Protein AF-0000000072075830 (afdb_homodimer)

pLDDT: mean 93.22, std 7.6, range [56.78, 98.62]

Radius of gyration: 25.34 Å; Cα contacts (8 Å, |Δi|>4): 133; chains: 2; bounding box: 25×79×50 Å

Secondary structure (DSSP, 8-state):
-EEEEE--HHHHHHHHHHHHHHT-SSHHHHHHHHHHHHHHHHHHHHHHHHHHHHHHHHHHHHHHHHHHHHHHHHHHH--/-EEEEE--HHHHHHHHHHHHHHT-SSHHHHHHHHHHHHHHHHHHHHHHHHHHHHHHHHHHHHHHHHHHHHHHHHHHH--

Organism: Scandinavium goeteborgense (NCBI:txid1851514)

Solvent-accessible surface area (backbone atoms only — not comparable to full-atom values): 8429 Å² total; per-residue (Å²): 90,81,46,75,33,82,44,50,73,70,49,52,52,40,42,51,55,50,10,60,76,70,69,40,90,43,64,54,57,26,32,53,48,28,37,67,44,41,63,57,46,52,51,49,40,53,52,43,51,50,52,35,51,52,45,50,50,52,45,50,52,50,51,49,51,51,49,50,49,50,52,52,48,41,69,72,66,50,126,91,80,45,76,33,80,43,50,73,70,50,52,52,42,43,50,54,49,10,60,76,69,69,40,89,41,65,54,56,26,32,54,49,27,38,67,44,40,64,57,45,52,51,50,39,54,52,42,52,51,52,34,51,52,43,51,50,51,46,51,53,50,52,51,52,52,50,52,50,51,52,52,46,40,71,72,65,52,126

Sequence (158 aa):
MALTIRTQPEHEKMISEVGELMGEKTASQTLLRAVMEHKGLCNDNARLRQELARAQQRLREHEYKVECYKQAREALFGSMALTIRTQPEHEKMISEVGELMGEKTASQTLLRAVMEHKGLCNDNARLRQELARAQQRLREHEYKVECYKQAREALFGS

Foldseek 3Di:
DDDDDDDDPVRVVVLVVQCVVVVHDDSVVSVVVCVVCVVVVVVVVVVVVVVVVVVVVVVVVVVVVVVVVVVVCCVVPVD/DDDDDDDDPVRVVVLVVQCVVVVHDDSVVSVVVCVVCVVVVVVVVVVVVVVVVVVVVVVVVVVVVVVVVVVVCCVVPVD

Structure (mmCIF, N/CA/C/O backbone):
data_AF-0000000072075830-model_v1
#
loop_
_entity.id
_entity.type
_entity.pdbx_description
1 polymer 'Uncharacterized protein'
#
loop_
_atom_site.group_PDB
_atom_site.id
_atom_site.type_symbol
_atom_site.label_atom_id
_atom_site.label_alt_id
_atom_site.label_comp_id
_atom_site.label_asym_id
_atom_site.label_entity_id
_atom_site.label_seq_id
_atom_site.pdbx_PDB_ins_code
_atom_site.Cartn_x
_atom_site.Cartn_y
_atom_site.Cartn_z
_atom_site.occupancy
_atom_site.B_iso_or_equiv
_atom_site.auth_seq_id
_atom_site.auth_comp_id
_atom_site.auth_asym_id
_atom_site.auth_atom_id
_atom_site.pdbx_PDB_model_num
ATOM 1 N N . MET A 1 1 ? 9.547 -23.781 -19.766 1 87.75 1 MET A N 1
ATOM 2 C CA . MET A 1 1 ? 9.469 -24.859 -18.781 1 87.75 1 MET A CA 1
ATOM 3 C C . MET A 1 1 ? 8.039 -25.031 -18.281 1 87.75 1 MET A C 1
ATOM 5 O O . MET A 1 1 ? 7.195 -24.156 -18.484 1 87.75 1 MET A O 1
ATOM 9 N N . ALA A 1 2 ? 7.758 -26.312 -17.906 1 93.56 2 ALA A N 1
ATOM 10 C CA . ALA A 1 2 ? 6.418 -26.594 -17.391 1 93.56 2 ALA A CA 1
ATOM 11 C C . ALA A 1 2 ? 6.461 -26.906 -15.891 1 93.56 2 ALA A C 1
ATOM 13 O O . ALA A 1 2 ? 7.355 -27.609 -15.43 1 93.56 2 ALA A O 1
ATOM 14 N N . LEU A 1 3 ? 5.488 -26.25 -15.141 1 94.25 3 LEU A N 1
ATOM 15 C CA . LEU A 1 3 ? 5.336 -26.438 -13.703 1 94.25 3 LEU A CA 1
ATOM 16 C C . LEU A 1 3 ? 3.941 -26.953 -13.367 1 94.25 3 LEU A C 1
ATOM 18 O O . LEU A 1 3 ? 2.947 -26.453 -13.898 1 94.25 3 LEU A O 1
ATOM 22 N N . THR A 1 4 ? 3.896 -28.031 -12.617 1 95 4 THR A N 1
ATOM 23 C CA . THR A 1 4 ? 2.607 -28.562 -12.18 1 95 4 THR A CA 1
ATOM 24 C C . THR A 1 4 ? 2.338 -28.188 -10.727 1 95 4 THR A C 1
ATOM 26 O O . THR A 1 4 ? 3.164 -28.453 -9.852 1 95 4 THR A O 1
ATOM 29 N N . ILE A 1 5 ? 1.2 -27.656 -10.477 1 96.31 5 ILE A N 1
ATOM 30 C CA . ILE A 1 5 ? 0.797 -27.172 -9.164 1 96.31 5 ILE A CA 1
ATOM 31 C C . ILE A 1 5 ? -0.439 -27.938 -8.688 1 96.31 5 ILE A C 1
ATOM 33 O O . ILE A 1 5 ? -1.413 -28.078 -9.43 1 96.31 5 ILE A O 1
ATOM 37 N N . ARG A 1 6 ? -0.306 -28.484 -7.434 1 95.69 6 ARG A N 1
ATOM 38 C CA . ARG A 1 6 ? -1.471 -29.078 -6.785 1 95.69 6 ARG A CA 1
ATOM 39 C C . ARG A 1 6 ? -2.273 -28.016 -6.031 1 95.69 6 ARG A C 1
ATOM 41 O O . ARG A 1 6 ? -1.721 -27.281 -5.219 1 95.69 6 ARG A O 1
ATOM 48 N N . THR A 1 7 ? -3.523 -28 -6.371 1 96.25 7 THR A N 1
ATOM 49 C CA . THR A 1 7 ? -4.383 -26.969 -5.789 1 96.25 7 THR A CA 1
ATOM 50 C C . THR A 1 7 ? -5.422 -27.594 -4.867 1 96.25 7 THR A C 1
ATOM 52 O O . THR A 1 7 ? -5.789 -28.766 -5.031 1 96.25 7 THR A O 1
ATOM 55 N N . GLN A 1 8 ? -5.711 -26.812 -3.857 1 96.19 8 GLN A N 1
ATOM 56 C CA . GLN A 1 8 ? -6.848 -27.078 -2.982 1 96.19 8 GLN A CA 1
ATOM 57 C C . GLN A 1 8 ? -8.039 -26.188 -3.33 1 96.19 8 GLN A C 1
ATOM 59 O O . GLN A 1 8 ? -7.891 -25.203 -4.047 1 96.19 8 GLN A O 1
ATOM 64 N N . PRO A 1 9 ? -9.227 -26.641 -2.869 1 95.62 9 PRO A N 1
ATOM 65 C CA . PRO A 1 9 ? -10.414 -25.844 -3.184 1 95.62 9 PRO A CA 1
ATOM 66 C C . PRO A 1 9 ? -10.25 -24.375 -2.83 1 95.62 9 PRO A C 1
ATOM 68 O O . PRO A 1 9 ? -10.703 -23.5 -3.574 1 95.62 9 PRO A O 1
ATOM 71 N N . GLU A 1 10 ? -9.656 -24.109 -1.749 1 94.88 10 GLU A N 1
ATOM 72 C CA . GLU A 1 10 ? -9.414 -22.734 -1.341 1 94.88 10 GLU A CA 1
ATOM 73 C C . GLU A 1 10 ? -8.539 -22 -2.357 1 94.88 10 GLU A C 1
ATOM 75 O O . GLU A 1 10 ? -8.766 -20.828 -2.646 1 94.88 10 GLU A O 1
ATOM 80 N N . HIS A 1 11 ? -7.574 -22.703 -2.887 1 97 11 HIS A N 1
ATOM 81 C CA . HIS A 1 11 ? -6.711 -22.125 -3.908 1 97 11 HIS A CA 1
ATOM 82 C C . HIS A 1 11 ? -7.5 -21.781 -5.168 1 97 11 HIS A C 1
ATOM 84 O O . HIS A 1 11 ? -7.352 -20.688 -5.719 1 97 11 HIS A O 1
ATOM 90 N N . GLU A 1 12 ? -8.273 -22.672 -5.523 1 96.81 12 GLU A N 1
ATOM 91 C CA . GLU A 1 12 ? -9.062 -22.5 -6.738 1 96.81 12 GLU A CA 1
ATOM 92 C C . GLU A 1 12 ? -10 -21.297 -6.625 1 96.81 12 GLU A C 1
ATOM 94 O O . GLU A 1 12 ? -10.148 -20.531 -7.578 1 96.81 12 GLU A O 1
ATOM 99 N N . LYS A 1 13 ? -10.578 -21.234 -5.52 1 96.81 13 LYS A N 1
ATOM 100 C CA . LYS A 1 13 ? -11.453 -20.094 -5.254 1 96.81 13 LYS A CA 1
ATOM 101 C C . LYS A 1 13 ? -10.68 -18.781 -5.363 1 96.81 13 LYS A C 1
ATOM 103 O O . LYS A 1 13 ? -11.133 -17.844 -6.031 1 96.81 13 LYS A O 1
ATOM 108 N N . MET A 1 14 ? -9.547 -18.688 -4.797 1 97.38 14 MET A N 1
ATOM 109 C CA . MET A 1 14 ? -8.742 -17.469 -4.781 1 97.38 14 MET A CA 1
ATOM 110 C C . MET A 1 14 ? -8.219 -17.156 -6.176 1 97.38 14 MET A C 1
ATOM 112 O O . MET A 1 14 ? -8.227 -16 -6.602 1 97.38 14 MET A O 1
ATOM 116 N N . ILE A 1 15 ? -7.801 -18.172 -6.863 1 98.19 15 ILE A N 1
ATOM 117 C CA . ILE A 1 15 ? -7.309 -18 -8.227 1 98.19 15 ILE A CA 1
ATOM 118 C C . ILE A 1 15 ? -8.414 -17.406 -9.094 1 98.19 15 ILE A C 1
ATOM 120 O O . ILE A 1 15 ? -8.172 -16.469 -9.875 1 98.19 15 ILE A O 1
ATOM 124 N N . SER A 1 16 ? -9.578 -17.953 -8.914 1 97.75 16 SER A N 1
ATOM 125 C CA . SER A 1 16 ? -10.727 -17.469 -9.672 1 97.75 16 SER A CA 1
ATOM 126 C C . SER A 1 16 ? -11.039 -16.016 -9.336 1 97.75 16 SER A C 1
ATOM 128 O O . SER A 1 16 ? -11.188 -15.18 -10.234 1 97.75 16 SER A O 1
ATOM 130 N N . GLU A 1 17 ? -11.125 -15.719 -8.078 1 97.62 17 GLU A N 1
ATOM 131 C CA . GLU A 1 17 ? -11.438 -14.367 -7.625 1 97.62 17 GLU A CA 1
ATOM 132 C C . GLU A 1 17 ? -10.391 -13.367 -8.094 1 97.62 17 GLU A C 1
ATOM 134 O O . GLU A 1 17 ? -10.727 -12.305 -8.633 1 97.62 17 GLU A O 1
ATOM 139 N N . VAL A 1 18 ? -9.148 -13.672 -7.961 1 98.44 18 VAL A N 1
ATOM 140 C CA . VAL A 1 18 ? -8.047 -12.789 -8.336 1 98.44 18 VAL A CA 1
ATOM 141 C C . VAL A 1 18 ? -7.973 -12.68 -9.859 1 98.44 18 VAL A C 1
ATOM 143 O O . VAL A 1 18 ? -7.707 -11.602 -10.391 1 98.44 18 VAL A O 1
ATOM 146 N N . GLY A 1 19 ? -8.203 -13.867 -10.508 1 98.5 19 GLY A N 1
ATOM 147 C CA . GLY A 1 19 ? -8.25 -13.828 -11.961 1 98.5 19 GLY A CA 1
ATOM 148 C C . GLY A 1 19 ? -9.281 -12.852 -12.508 1 98.5 19 GLY A C 1
ATOM 149 O O . GLY A 1 19 ? -9 -12.109 -13.445 1 98.5 19 GLY A O 1
ATOM 150 N N . GLU A 1 20 ? -10.469 -12.836 -11.891 1 97.75 20 GLU A N 1
ATOM 151 C CA . GLU A 1 20 ? -11.531 -11.914 -12.281 1 97.75 20 GLU A CA 1
ATOM 152 C C . GLU A 1 20 ? -11.117 -10.461 -12.055 1 97.75 20 GLU A C 1
ATOM 154 O O . GLU A 1 20 ? -11.312 -9.617 -12.93 1 97.75 20 GLU A O 1
ATOM 159 N N . LEU A 1 21 ? -10.539 -10.203 -10.93 1 95.75 21 LEU A N 1
ATOM 160 C CA . LEU A 1 21 ? -10.078 -8.867 -10.594 1 95.75 21 LEU A CA 1
ATOM 161 C C . LEU A 1 21 ? -9.016 -8.391 -11.578 1 95.75 21 LEU A C 1
ATOM 163 O O . LEU A 1 21 ? -8.984 -7.215 -11.945 1 95.75 21 LEU A O 1
ATOM 167 N N . MET A 1 22 ? -8.172 -9.344 -12.078 1 97.5 22 MET A N 1
ATOM 168 C CA . MET A 1 22 ? -7.043 -9.016 -12.938 1 97.5 22 MET A CA 1
ATOM 169 C C . MET A 1 22 ? -7.457 -9.023 -14.406 1 97.5 22 MET A C 1
ATOM 171 O O . MET A 1 22 ? -6.707 -8.57 -15.266 1 97.5 22 MET A O 1
ATOM 175 N N . GLY A 1 23 ? -8.578 -9.57 -14.68 1 97.25 23 GLY A N 1
ATOM 176 C CA . GLY A 1 23 ? -9.023 -9.719 -16.062 1 97.25 23 GLY A CA 1
ATOM 177 C C . GLY A 1 23 ? -8.312 -10.844 -16.797 1 97.25 23 GLY A C 1
ATOM 178 O O . GLY A 1 23 ? -8.094 -10.758 -18 1 97.25 23 GLY A O 1
ATOM 179 N N . GLU A 1 24 ? -7.867 -11.82 -16.094 1 97.38 24 GLU A N 1
ATOM 180 C CA . GLU A 1 24 ? -7.184 -12.945 -16.719 1 97.38 24 GLU A CA 1
ATOM 181 C C . GLU A 1 24 ? -8.156 -14.07 -17.062 1 97.38 24 GLU A C 1
ATOM 183 O O . GLU A 1 24 ? -9.078 -14.352 -16.297 1 97.38 24 GLU A O 1
ATOM 188 N N . LYS A 1 25 ? -7.84 -14.766 -18.031 1 95.44 25 LYS A N 1
ATOM 189 C CA . LYS A 1 25 ? -8.773 -15.766 -18.547 1 95.44 25 LYS A CA 1
ATOM 190 C C . LYS A 1 25 ? -8.445 -17.156 -18.016 1 95.44 25 LYS A C 1
ATOM 192 O O . LYS A 1 25 ? -9.312 -18.031 -17.969 1 95.44 25 LYS A O 1
ATOM 197 N N . THR A 1 26 ? -7.219 -17.375 -17.719 1 96.69 26 THR A N 1
ATOM 198 C CA . THR A 1 26 ? -6.836 -18.719 -17.266 1 96.69 26 THR A CA 1
ATOM 199 C C . THR A 1 26 ? -6.211 -18.656 -15.875 1 96.69 26 THR A C 1
ATOM 201 O O . THR A 1 26 ? -5.664 -17.625 -15.477 1 96.69 26 THR A O 1
ATOM 204 N N . ALA A 1 27 ? -6.285 -19.734 -15.25 1 96.81 27 ALA A N 1
ATOM 205 C CA . ALA A 1 27 ? -5.656 -19.891 -13.938 1 96.81 27 ALA A CA 1
ATOM 206 C C . ALA A 1 27 ? -4.148 -19.656 -14.023 1 96.81 27 ALA A C 1
ATOM 208 O O . ALA A 1 27 ? -3.566 -19.016 -13.156 1 96.81 27 ALA A O 1
ATOM 209 N N . SER A 1 28 ? -3.531 -20.203 -15.062 1 96.62 28 SER A N 1
ATOM 210 C CA . SER A 1 28 ? -2.088 -20.078 -15.234 1 96.62 28 SER A CA 1
ATOM 211 C C . SER A 1 28 ? -1.678 -18.609 -15.383 1 96.62 28 SER A C 1
ATOM 213 O O . SER A 1 28 ? -0.726 -18.156 -14.742 1 96.62 28 SER A O 1
ATOM 215 N N . GLN A 1 29 ? -2.379 -17.906 -16.156 1 96.62 29 GLN A N 1
ATOM 216 C CA . GLN A 1 29 ? -2.094 -16.484 -16.344 1 96.62 29 GLN A CA 1
ATOM 217 C C . GLN A 1 29 ? -2.312 -15.711 -15.047 1 96.62 29 GLN A C 1
ATOM 219 O O . GLN A 1 29 ? -1.558 -14.789 -14.734 1 96.62 29 GLN A O 1
ATOM 224 N N . THR A 1 30 ? -3.283 -16.062 -14.289 1 98.25 30 THR A N 1
ATOM 225 C CA . THR A 1 30 ? -3.58 -15.43 -13.008 1 98.25 30 THR A CA 1
ATOM 226 C C . THR A 1 30 ? -2.428 -15.633 -12.031 1 98.25 30 THR A C 1
ATOM 228 O O . THR A 1 30 ? -1.95 -14.672 -11.422 1 98.25 30 THR A O 1
ATOM 231 N N . LEU A 1 31 ? -1.981 -16.828 -11.93 1 98.25 31 LEU A N 1
ATOM 232 C CA . LEU A 1 31 ? -0.893 -17.172 -11.023 1 98.25 31 LEU A CA 1
ATOM 233 C C . LEU A 1 31 ? 0.39 -16.453 -11.414 1 98.25 31 LEU A C 1
ATOM 235 O O . LEU A 1 31 ? 1.06 -15.859 -10.562 1 98.25 31 LEU A O 1
ATOM 239 N N . LEU A 1 32 ? 0.701 -16.484 -12.688 1 97.81 32 LEU A N 1
ATOM 240 C CA . LEU A 1 32 ? 1.926 -15.844 -13.156 1 97.81 32 LEU A CA 1
ATOM 241 C C . LEU A 1 32 ? 1.865 -14.328 -12.961 1 97.81 32 LEU A C 1
ATOM 243 O O . LEU A 1 32 ? 2.838 -13.719 -12.508 1 97.81 32 LEU A O 1
ATOM 247 N N . ARG A 1 33 ? 0.71 -13.734 -13.227 1 97.69 33 ARG A N 1
ATOM 248 C CA . ARG A 1 33 ? 0.571 -12.289 -13.055 1 97.69 33 ARG A CA 1
ATOM 249 C C . ARG A 1 33 ? 0.641 -11.906 -11.578 1 97.69 33 ARG A C 1
ATOM 251 O O . ARG A 1 33 ? 1.22 -10.875 -11.227 1 97.69 33 ARG A O 1
ATOM 258 N N . ALA A 1 34 ? 0.054 -12.695 -10.75 1 98.44 34 ALA A N 1
ATOM 259 C CA . ALA A 1 34 ? 0.088 -12.422 -9.32 1 98.44 34 ALA A CA 1
ATOM 260 C C . ALA A 1 34 ? 1.523 -12.359 -8.805 1 98.44 34 ALA A C 1
ATOM 262 O O . ALA A 1 34 ? 1.874 -11.461 -8.031 1 98.44 34 ALA A O 1
ATOM 263 N N . VAL A 1 35 ? 2.273 -13.289 -9.203 1 98.12 35 VAL A N 1
ATOM 264 C CA . VAL A 1 35 ? 3.656 -13.312 -8.742 1 98.12 35 VAL A CA 1
ATOM 265 C C . VAL A 1 35 ? 4.422 -12.141 -9.359 1 98.12 35 VAL A C 1
ATOM 267 O O . VAL A 1 35 ? 5.254 -11.516 -8.695 1 98.12 35 VAL A O 1
ATOM 270 N N . MET A 1 36 ? 4.141 -11.797 -10.594 1 97.5 36 MET A N 1
ATOM 271 C CA . MET A 1 36 ? 4.824 -10.703 -11.281 1 97.5 36 MET A CA 1
ATOM 272 C C . MET A 1 36 ? 4.523 -9.367 -10.625 1 97.5 36 MET A C 1
ATOM 274 O O . MET A 1 36 ? 5.371 -8.469 -10.609 1 97.5 36 MET A O 1
ATOM 278 N N . GLU A 1 37 ? 3.414 -9.227 -10.023 1 97.69 37 GLU A N 1
ATOM 279 C CA . GLU A 1 37 ? 2.979 -7.961 -9.438 1 97.69 37 GLU A CA 1
ATOM 280 C C . GLU A 1 37 ? 3.32 -7.891 -7.953 1 97.69 37 GLU A C 1
ATOM 282 O O . GLU A 1 37 ? 3.256 -6.82 -7.348 1 97.69 37 GLU A O 1
ATOM 287 N N . HIS A 1 38 ? 3.717 -9.039 -7.414 1 98.12 38 HIS A N 1
ATOM 288 C CA . HIS A 1 38 ? 3.77 -9.156 -5.961 1 98.12 38 HIS A CA 1
ATOM 289 C C . HIS A 1 38 ? 4.785 -8.188 -5.367 1 98.12 38 HIS A C 1
ATOM 291 O O . HIS A 1 38 ? 4.457 -7.422 -4.457 1 98.12 38 HIS A O 1
ATOM 297 N N . LYS A 1 39 ? 5.973 -8.219 -5.891 1 96.44 39 LYS A N 1
ATOM 298 C CA . LYS A 1 39 ? 7.035 -7.363 -5.363 1 96.44 39 LYS A CA 1
ATOM 299 C C . LYS A 1 39 ? 6.652 -5.887 -5.453 1 96.44 39 LYS A C 1
ATOM 301 O O . LYS A 1 39 ? 6.879 -5.125 -4.512 1 96.44 39 LYS A O 1
ATOM 306 N N . GLY A 1 40 ? 6.113 -5.508 -6.562 1 97 40 GLY A N 1
ATOM 307 C CA . GLY A 1 40 ? 5.672 -4.133 -6.734 1 97 40 GLY A CA 1
ATOM 308 C C . GLY A 1 40 ? 4.613 -3.713 -5.73 1 97 40 GLY A C 1
ATOM 309 O O . GLY A 1 40 ? 4.691 -2.623 -5.16 1 97 40 GLY A O 1
ATOM 310 N N . LEU A 1 41 ? 3.682 -4.543 -5.484 1 97.75 41 LEU A N 1
ATOM 311 C CA . LEU A 1 41 ? 2.619 -4.266 -4.523 1 97.75 41 LEU A CA 1
ATOM 312 C C . LEU A 1 41 ? 3.184 -4.113 -3.117 1 97.75 41 LEU A C 1
ATOM 314 O O . LEU A 1 41 ? 2.803 -3.197 -2.387 1 97.75 41 LEU A O 1
ATOM 318 N N . CYS A 1 42 ? 4.078 -4.984 -2.803 1 97.5 42 CYS A N 1
ATOM 319 C CA . CYS A 1 42 ? 4.719 -4.914 -1.494 1 97.5 42 CYS A CA 1
ATOM 320 C C . CYS A 1 42 ? 5.504 -3.619 -1.338 1 97.5 42 CYS A C 1
ATOM 322 O O . CYS A 1 42 ? 5.402 -2.947 -0.31 1 97.5 42 CYS A O 1
ATOM 324 N N . ASN A 1 43 ? 6.238 -3.307 -2.334 1 97.62 43 ASN A N 1
ATOM 325 C CA . ASN A 1 43 ? 7.02 -2.076 -2.303 1 97.62 43 ASN A CA 1
ATOM 326 C C . ASN A 1 43 ? 6.125 -0.845 -2.186 1 97.62 43 ASN A C 1
ATOM 328 O O . ASN A 1 43 ? 6.434 0.081 -1.434 1 97.62 43 ASN A O 1
ATOM 332 N N . ASP A 1 44 ? 5.094 -0.85 -2.918 1 98.12 44 ASP A N 1
ATOM 333 C CA . ASP A 1 44 ? 4.148 0.261 -2.848 1 98.12 44 ASP A CA 1
ATOM 334 C C . ASP A 1 44 ? 3.561 0.394 -1.443 1 98.12 44 ASP A C 1
ATOM 336 O O . ASP A 1 44 ? 3.479 1.498 -0.901 1 98.12 44 ASP A O 1
ATOM 340 N N . ASN A 1 45 ? 3.143 -0.714 -0.959 1 98.31 45 ASN A N 1
ATOM 341 C CA . ASN A 1 45 ? 2.578 -0.707 0.386 1 98.31 45 ASN A CA 1
ATOM 342 C C . ASN A 1 45 ? 3.559 -0.126 1.402 1 98.31 45 ASN A C 1
ATOM 344 O O . ASN A 1 45 ? 3.182 0.708 2.227 1 98.31 45 ASN A O 1
ATOM 348 N N . ALA A 1 46 ? 4.789 -0.534 1.34 1 98.06 46 ALA A N 1
ATOM 349 C CA . ALA A 1 46 ? 5.812 -0.054 2.264 1 98.06 46 ALA A CA 1
ATOM 350 C C . ALA A 1 46 ? 6.027 1.449 2.113 1 98.06 46 ALA A C 1
ATOM 352 O O . ALA A 1 46 ? 6.105 2.174 3.107 1 98.06 46 ALA A O 1
ATOM 353 N N . ARG A 1 47 ? 6.133 1.886 0.937 1 98.56 47 ARG A N 1
ATOM 354 C CA . ARG A 1 47 ? 6.32 3.303 0.641 1 98.56 47 ARG A CA 1
ATOM 355 C C . ARG A 1 47 ? 5.156 4.133 1.165 1 98.56 47 ARG A C 1
ATOM 357 O O . ARG A 1 47 ? 5.359 5.145 1.839 1 98.56 47 ARG A O 1
ATOM 364 N N . LEU A 1 48 ? 3.971 3.705 0.879 1 98.56 48 LEU A N 1
ATOM 365 C CA . LEU A 1 48 ? 2.768 4.418 1.297 1 98.56 48 LEU A CA 1
ATOM 366 C C . LEU A 1 48 ? 2.672 4.477 2.818 1 98.56 48 LEU A C 1
ATOM 368 O O . LEU A 1 48 ? 2.289 5.504 3.381 1 98.56 48 LEU A O 1
ATOM 372 N N . ARG A 1 49 ? 3.008 3.42 3.436 1 98.62 49 ARG A N 1
ATOM 373 C CA . ARG A 1 49 ? 3.006 3.406 4.895 1 98.62 49 ARG A CA 1
ATOM 374 C C . ARG A 1 49 ? 3.984 4.434 5.453 1 98.62 49 ARG A C 1
ATOM 376 O O . ARG A 1 49 ? 3.678 5.129 6.422 1 98.62 49 ARG A O 1
ATOM 383 N N . GLN A 1 50 ? 5.094 4.516 4.879 1 98.62 50 GLN A N 1
ATOM 384 C CA . GLN A 1 50 ? 6.098 5.484 5.305 1 98.62 50 GLN A CA 1
ATOM 385 C C . GLN A 1 50 ? 5.617 6.914 5.082 1 98.62 50 GLN A C 1
ATOM 387 O O . GLN A 1 50 ? 5.762 7.77 5.957 1 98.62 50 GLN A O 1
ATOM 392 N N . GLU A 1 51 ? 5.129 7.133 3.936 1 98.44 51 GLU A N 1
ATOM 393 C CA . GLU A 1 51 ? 4.633 8.469 3.602 1 98.44 51 GLU A CA 1
ATOM 394 C C . GLU A 1 51 ? 3.488 8.875 4.527 1 98.44 51 GLU A C 1
ATOM 396 O O . GLU A 1 51 ? 3.416 10.023 4.961 1 98.44 51 GLU A O 1
ATOM 401 N N . LEU A 1 52 ? 2.625 7.961 4.777 1 98.44 52 LEU A N 1
ATOM 402 C CA . LEU A 1 52 ? 1.514 8.234 5.68 1 98.44 52 LEU A CA 1
ATOM 403 C C . LEU A 1 52 ? 2.02 8.539 7.086 1 98.44 52 LEU A C 1
ATOM 405 O O . LEU A 1 52 ? 1.55 9.484 7.727 1 98.44 52 LEU A O 1
ATOM 409 N N . ALA A 1 53 ? 2.914 7.762 7.52 1 98.25 53 ALA A N 1
ATOM 410 C CA . ALA A 1 53 ? 3.506 8 8.836 1 98.25 53 ALA A CA 1
ATOM 411 C C . ALA A 1 53 ? 4.113 9.398 8.922 1 98.25 53 ALA A C 1
ATOM 413 O O . ALA A 1 53 ? 3.941 10.094 9.922 1 98.25 53 ALA A O 1
ATOM 414 N N . ARG A 1 54 ? 4.816 9.781 7.938 1 97.81 54 ARG A N 1
ATOM 415 C CA . ARG A 1 54 ? 5.426 11.109 7.883 1 97.81 54 ARG A CA 1
ATOM 416 C C . ARG A 1 54 ? 4.359 12.195 7.902 1 97.81 54 ARG A C 1
ATOM 418 O O . ARG A 1 54 ? 4.504 13.203 8.609 1 97.81 54 ARG A O 1
ATOM 425 N N . ALA A 1 55 ? 3.348 12.008 7.117 1 97.25 55 ALA A N 1
ATOM 426 C CA . ALA A 1 55 ? 2.264 12.984 7.055 1 97.25 55 ALA A CA 1
ATOM 427 C C . ALA A 1 55 ? 1.573 13.117 8.406 1 97.25 55 ALA A C 1
ATOM 429 O O . ALA A 1 55 ? 1.255 14.234 8.844 1 97.25 55 ALA A O 1
ATOM 430 N N . GLN A 1 56 ? 1.354 12.047 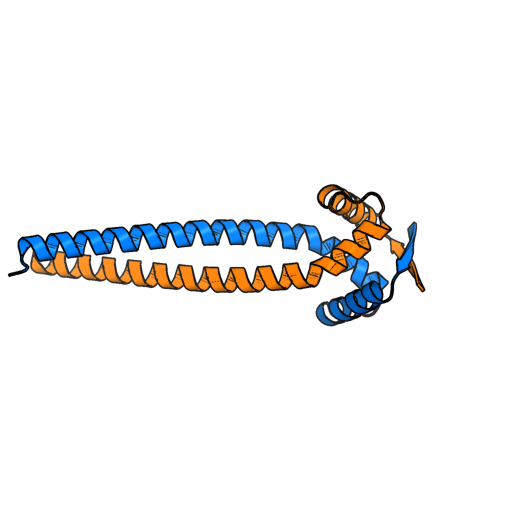9 1 96.62 56 GLN A N 1
ATOM 431 C CA . GLN A 1 56 ? 0.711 12.047 10.312 1 96.62 56 GLN A CA 1
ATOM 432 C C . GLN A 1 56 ? 1.583 12.742 11.352 1 96.62 56 GLN A C 1
ATOM 434 O O . GLN A 1 56 ? 1.074 13.461 12.219 1 96.62 56 GLN A O 1
ATOM 439 N N . GLN A 1 57 ? 2.85 12.508 11.258 1 96.94 57 GLN A N 1
ATOM 440 C CA . GLN A 1 57 ? 3.781 13.188 12.156 1 96.94 57 GLN A CA 1
ATOM 441 C C . GLN A 1 57 ? 3.729 14.703 11.961 1 96.94 57 GLN A C 1
ATOM 443 O O . GLN A 1 57 ? 3.682 15.453 12.93 1 96.94 57 GLN A O 1
ATOM 448 N N . ARG A 1 58 ? 3.73 15.062 10.766 1 94.81 58 ARG A N 1
ATOM 449 C CA . ARG A 1 58 ? 3.648 16.484 10.453 1 94.81 58 ARG A CA 1
ATOM 450 C C . ARG A 1 58 ? 2.346 17.094 10.977 1 94.81 58 ARG A C 1
ATOM 452 O O . ARG A 1 58 ? 2.338 18.203 11.5 1 94.81 58 ARG A O 1
ATOM 459 N N . LEU A 1 59 ? 1.31 16.375 10.859 1 93.88 59 LEU A N 1
ATOM 460 C CA . LEU A 1 59 ? 0.014 16.828 11.352 1 93.88 59 LEU A CA 1
ATOM 461 C C . LEU A 1 59 ? 0.04 17 12.867 1 93.88 59 LEU A C 1
ATOM 463 O O . LEU A 1 59 ? -0.437 18.016 13.391 1 93.88 59 LEU A O 1
ATOM 467 N N . ARG A 1 60 ? 0.587 16.031 13.43 1 93.38 60 ARG A N 1
ATOM 468 C CA . ARG A 1 60 ? 0.684 16.094 14.883 1 93.38 60 ARG A CA 1
ATOM 469 C C . ARG A 1 60 ? 1.52 17.297 15.32 1 93.38 60 ARG A C 1
ATOM 471 O O . ARG A 1 60 ? 1.171 17.969 16.281 1 93.38 60 ARG A O 1
ATOM 478 N N . GLU A 1 61 ? 2.584 17.531 14.648 1 91 61 GLU A N 1
ATOM 479 C CA . GLU A 1 61 ? 3.441 18.672 14.953 1 91 61 GLU A CA 1
ATOM 480 C C . GLU A 1 61 ? 2.693 19.984 14.773 1 91 61 GLU A C 1
ATOM 482 O O . GLU A 1 61 ? 2.814 20.891 15.602 1 91 61 GLU A O 1
ATOM 487 N N . HIS A 1 62 ? 1.909 20.047 13.734 1 85.88 62 HIS A N 1
ATOM 488 C CA . HIS A 1 62 ? 1.124 21.25 13.484 1 85.88 62 HIS A CA 1
ATOM 489 C C . HIS A 1 62 ? 0.065 21.453 14.562 1 85.88 62 HIS A C 1
ATOM 491 O O . HIS A 1 62 ? -0.151 22.578 15.023 1 85.88 62 HIS A O 1
ATOM 497 N N . GLU A 1 63 ? -0.581 20.453 14.914 1 85.81 63 GLU A N 1
ATOM 498 C CA . GLU A 1 63 ? -1.609 20.5 15.953 1 85.81 63 GLU A CA 1
ATOM 499 C C . GLU A 1 63 ? -1.021 20.953 17.281 1 85.81 63 GLU A C 1
ATOM 501 O O . GLU A 1 63 ? -1.628 21.75 18 1 85.81 63 GLU A O 1
ATOM 506 N N . TYR A 1 64 ? 0.105 20.422 17.547 1 88.88 64 TYR A N 1
ATOM 507 C CA . TYR A 1 64 ? 0.79 20.797 18.781 1 88.88 64 TYR A CA 1
ATOM 508 C C . TYR A 1 64 ? 1.136 22.281 18.797 1 88.88 64 TYR A C 1
ATOM 510 O O . TYR A 1 64 ? 0.923 22.953 19.797 1 88.88 64 TYR A O 1
ATOM 518 N N . LYS A 1 65 ? 1.607 22.719 17.719 1 84.19 65 LYS A N 1
ATOM 519 C CA . LYS A 1 65 ? 1.979 24.125 17.609 1 84.19 65 LYS A CA 1
ATOM 520 C C . LYS A 1 65 ? 0.759 25.031 17.766 1 84.19 65 LYS A C 1
ATOM 522 O O . LYS A 1 65 ? 0.814 26.062 18.438 1 84.19 65 LYS A O 1
ATOM 527 N N . VAL A 1 66 ? -0.26 24.688 17.172 1 81.62 66 VAL A N 1
ATOM 528 C CA . VAL A 1 66 ? -1.486 25.469 17.234 1 81.62 66 VAL A CA 1
ATOM 529 C C . VAL A 1 66 ? -2.021 25.484 18.672 1 81.62 66 VAL A C 1
ATOM 531 O O . VAL A 1 66 ? -2.449 26.516 19.172 1 81.62 66 VAL A O 1
ATOM 534 N N . GLU A 1 67 ? -1.94 24.375 19.219 1 83.69 67 GLU A N 1
ATOM 535 C CA . GLU A 1 67 ? -2.41 24.281 20.594 1 83.69 67 GLU A CA 1
ATOM 536 C C . GLU A 1 67 ? -1.552 25.125 21.547 1 83.69 67 GLU A C 1
ATOM 538 O O . GLU A 1 67 ? -2.074 25.797 22.422 1 83.69 67 GLU A O 1
ATOM 543 N N . CYS A 1 68 ? -0.321 25.094 21.344 1 84.88 68 CYS A N 1
ATOM 544 C CA . CYS A 1 68 ? 0.598 25.891 22.141 1 84.88 68 CYS A CA 1
ATOM 545 C C . CYS A 1 68 ? 0.321 27.375 21.969 1 84.88 68 CYS A C 1
ATOM 547 O O . CYS A 1 68 ? 0.311 28.141 22.938 1 84.88 68 CYS A O 1
ATOM 549 N N . TYR A 1 69 ? 0.046 27.766 20.828 1 79.5 69 TYR A N 1
ATOM 550 C CA . TYR A 1 69 ? -0.27 29.156 20.531 1 79.5 69 TYR A CA 1
ATOM 551 C C . TYR A 1 69 ? -1.562 29.578 21.219 1 79.5 69 TYR A C 1
ATOM 553 O O . TYR A 1 69 ? -1.641 30.672 21.781 1 79.5 69 TYR A O 1
ATOM 561 N N . LYS A 1 70 ? -2.48 28.719 21.141 1 81.31 70 LYS A N 1
ATOM 562 C CA . LYS A 1 70 ? -3.762 29.016 21.766 1 81.31 70 LYS A CA 1
ATOM 563 C C . LYS A 1 70 ? -3.604 29.172 23.281 1 81.31 70 LYS A C 1
ATOM 565 O O . LYS A 1 70 ? -4.18 30.078 23.875 1 81.31 70 LYS A O 1
ATOM 570 N N . GLN A 1 71 ? -2.887 28.359 23.812 1 85.19 71 GLN A N 1
ATOM 571 C CA . GLN A 1 71 ? -2.67 28.406 25.266 1 85.19 71 GLN A CA 1
ATOM 572 C C . GLN A 1 71 ? -1.93 29.688 25.656 1 85.19 71 GLN A C 1
ATOM 574 O O . GLN A 1 71 ? -2.287 30.328 26.641 1 85.19 71 GLN A O 1
ATOM 579 N N . ALA A 1 72 ? -0.962 30 24.875 1 81.44 72 ALA A N 1
ATOM 580 C CA . ALA A 1 72 ? -0.182 31.219 25.125 1 81.44 72 ALA A CA 1
ATOM 581 C C . ALA A 1 72 ? -1.042 32.469 24.969 1 81.44 72 ALA A C 1
ATOM 583 O O . ALA A 1 72 ? -0.956 33.375 25.781 1 81.44 72 ALA A O 1
ATOM 584 N N . ARG A 1 73 ? -1.875 32.5 24.047 1 78.75 73 ARG A N 1
ATOM 585 C CA . ARG A 1 73 ? -2.773 33.625 23.812 1 78.75 73 ARG A CA 1
ATOM 586 C C . ARG A 1 73 ? -3.797 33.75 24.922 1 78.75 73 ARG A C 1
ATOM 588 O O . ARG A 1 73 ? -4.082 34.875 25.391 1 78.75 73 ARG A O 1
ATOM 595 N N . GLU A 1 74 ? -4.336 32.688 25.281 1 82.56 74 GLU A N 1
ATOM 596 C CA . GLU A 1 74 ? -5.289 32.688 26.375 1 82.56 74 GLU A CA 1
ATOM 597 C C . GLU A 1 74 ? -4.633 33.188 27.672 1 82.56 74 GLU A C 1
ATOM 599 O O . GLU A 1 74 ? -5.246 33.906 28.453 1 82.56 74 GLU A O 1
ATOM 604 N N . ALA A 1 75 ? -3.412 32.812 27.891 1 85.75 75 ALA A N 1
ATOM 605 C CA . ALA A 1 75 ? -2.686 33.219 29.094 1 85.75 75 ALA A CA 1
ATOM 606 C C . ALA A 1 75 ? -2.383 34.719 29.078 1 85.75 75 ALA A C 1
ATOM 608 O O . ALA A 1 75 ? -2.367 35.344 30.125 1 85.75 75 ALA A O 1
ATOM 609 N N . LEU A 1 76 ? -2.289 35.281 27.891 1 82.19 76 LEU A N 1
ATOM 610 C CA . LEU A 1 76 ? -1.912 36.688 27.75 1 82.19 76 LEU A CA 1
ATOM 611 C C . LEU A 1 76 ? -3.146 37.562 27.703 1 82.19 76 LEU A C 1
ATOM 613 O O . LEU A 1 7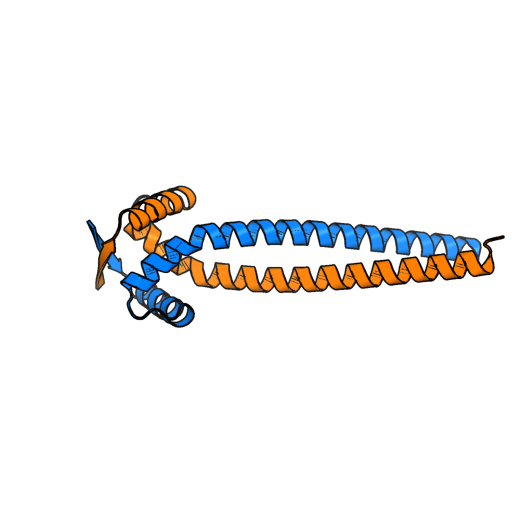6 ? -3.145 38.688 28.266 1 82.19 76 LEU A O 1
ATOM 617 N N . PHE A 1 77 ? -4.043 37.094 27.047 1 81.25 77 PHE A N 1
ATOM 618 C CA . PHE A 1 77 ? -5.172 37.969 26.781 1 81.25 77 PHE A CA 1
ATOM 619 C C . PHE A 1 77 ? -6.445 37.406 27.406 1 81.25 77 PHE A C 1
ATOM 621 O O . PHE A 1 77 ? -7.496 38.062 27.375 1 81.25 77 PHE A O 1
ATOM 628 N N . GLY A 1 78 ? -6.398 36.094 27.672 1 70.69 78 GLY A N 1
ATOM 629 C CA . GLY A 1 78 ? -7.594 35.469 28.234 1 70.69 78 GLY A CA 1
ATOM 630 C C . GLY A 1 78 ? -7.926 35.969 29.625 1 70.69 78 GLY A C 1
ATOM 631 O O . GLY A 1 78 ? -7.031 36.156 30.453 1 70.69 78 GLY A O 1
ATOM 632 N N . SER A 1 79 ? -8.93 37 29.812 1 57.12 79 SER A N 1
ATOM 633 C CA . SER A 1 79 ? -9.555 37.344 31.078 1 57.12 79 SER A CA 1
ATOM 634 C C . SER A 1 79 ? -10.273 36.156 31.703 1 57.12 79 SER A C 1
ATOM 636 O O . SER A 1 79 ? -10.797 35.312 31 1 57.12 79 SER A O 1
ATOM 638 N N . MET B 1 1 ? -6.82 -30.781 -7.039 1 87.56 1 MET B N 1
ATOM 639 C CA . MET B 1 1 ? -6.707 -30.672 -8.492 1 87.56 1 MET B CA 1
ATOM 640 C C . MET B 1 1 ? -5.297 -30.266 -8.898 1 87.56 1 MET B C 1
ATOM 642 O O . MET B 1 1 ? -4.512 -29.812 -8.062 1 87.56 1 MET B O 1
ATOM 646 N N . ALA B 1 2 ? -4.926 -30.719 -10.133 1 93.81 2 ALA B N 1
ATOM 647 C CA . ALA B 1 2 ? -3.59 -30.375 -10.625 1 93.81 2 ALA B CA 1
ATOM 648 C C . ALA B 1 2 ? -3.666 -29.406 -11.797 1 93.81 2 ALA B C 1
ATOM 650 O O . ALA B 1 2 ? -4.523 -29.547 -12.672 1 93.81 2 ALA B O 1
ATOM 651 N N . LEU B 1 3 ? -2.771 -28.328 -11.711 1 94.38 3 LEU B N 1
ATOM 652 C CA . LEU B 1 3 ? -2.666 -27.312 -12.742 1 94.38 3 LEU B CA 1
ATOM 653 C C . LEU B 1 3 ? -1.25 -27.234 -13.305 1 94.38 3 LEU B C 1
ATOM 655 O O . LEU B 1 3 ? -0.276 -27.281 -12.547 1 94.38 3 LEU B O 1
ATOM 659 N N . THR B 1 4 ? -1.137 -27.297 -14.617 1 95.06 4 THR B N 1
ATOM 660 C CA . THR B 1 4 ? 0.172 -27.172 -15.25 1 95.06 4 THR B CA 1
ATOM 661 C C . THR B 1 4 ? 0.355 -25.781 -15.844 1 95.06 4 THR B C 1
ATOM 663 O O . THR B 1 4 ? -0.484 -25.312 -16.625 1 95.06 4 THR B O 1
ATOM 666 N N . ILE B 1 5 ? 1.431 -25.172 -15.539 1 96.19 5 ILE B N 1
ATOM 667 C CA . ILE B 1 5 ? 1.75 -23.812 -15.961 1 96.19 5 ILE B CA 1
ATOM 668 C C . ILE B 1 5 ? 3.025 -23.812 -16.797 1 96.19 5 ILE B C 1
ATOM 670 O O . ILE B 1 5 ? 4.035 -24.406 -16.406 1 96.19 5 ILE B O 1
ATOM 674 N N . ARG B 1 6 ? 2.893 -23.188 -18.016 1 95.62 6 ARG B N 1
ATOM 675 C CA . ARG B 1 6 ? 4.078 -22.953 -18.844 1 95.62 6 ARG B CA 1
ATOM 676 C C . ARG B 1 6 ? 4.762 -21.656 -18.453 1 95.62 6 ARG B C 1
ATOM 678 O O . ARG B 1 6 ? 4.121 -20.594 -18.406 1 95.62 6 ARG B O 1
ATOM 685 N N . THR B 1 7 ? 6.016 -21.797 -18.172 1 96.19 7 THR B N 1
ATOM 686 C CA . THR B 1 7 ? 6.762 -20.641 -17.703 1 96.19 7 THR B CA 1
ATOM 687 C C . THR B 1 7 ? 7.82 -20.219 -18.719 1 96.19 7 THR B C 1
ATOM 689 O O . THR B 1 7 ? 8.297 -21.047 -19.5 1 96.19 7 THR B O 1
ATOM 692 N N . GLN B 1 8 ? 7.992 -18.938 -18.719 1 96.12 8 GLN B N 1
ATOM 693 C CA . GLN B 1 8 ? 9.117 -18.328 -19.438 1 96.12 8 GLN B CA 1
ATOM 694 C C . GLN B 1 8 ? 10.242 -17.969 -18.469 1 96.12 8 GLN B C 1
ATOM 696 O O . GLN B 1 8 ? 10.039 -17.922 -17.25 1 96.12 8 GLN B O 1
ATOM 701 N N . PRO B 1 9 ? 11.445 -17.766 -19.062 1 95.56 9 PRO B N 1
ATOM 702 C CA . PRO B 1 9 ? 12.578 -17.438 -18.188 1 95.56 9 PRO B CA 1
ATOM 703 C C . PRO B 1 9 ? 12.281 -16.25 -17.266 1 95.56 9 PRO B C 1
ATOM 705 O O . PRO B 1 9 ? 12.688 -16.266 -16.094 1 95.56 9 PRO B O 1
ATOM 708 N N . GLU B 1 10 ? 11.625 -15.289 -17.75 1 94.75 10 GLU B N 1
ATOM 709 C CA . GLU B 1 10 ? 11.258 -14.141 -16.922 1 94.75 10 GLU B CA 1
ATOM 710 C C . GLU B 1 10 ? 10.367 -14.555 -15.766 1 94.75 10 GLU B C 1
ATOM 712 O O . GLU B 1 10 ? 10.516 -14.039 -14.648 1 94.75 10 GLU B O 1
ATOM 717 N N . HIS B 1 11 ? 9.492 -15.484 -16.031 1 96.94 11 HIS B N 1
ATOM 718 C CA . HIS B 1 11 ? 8.617 -15.992 -14.984 1 96.94 11 HIS B CA 1
ATOM 719 C C . HIS B 1 11 ? 9.422 -16.703 -13.898 1 96.94 11 HIS B C 1
ATOM 721 O O . HIS B 1 11 ? 9.203 -16.469 -12.711 1 96.94 11 HIS B O 1
ATOM 727 N N . GLU B 1 12 ? 10.289 -17.484 -14.344 1 96.75 12 GLU B N 1
ATOM 728 C CA . GLU B 1 12 ? 11.102 -18.266 -13.422 1 96.75 12 GLU B CA 1
ATOM 729 C C . GLU B 1 12 ? 11.93 -17.359 -12.516 1 96.75 12 GLU B C 1
ATOM 731 O O . GLU B 1 12 ? 12.055 -17.625 -11.312 1 96.75 12 GLU B O 1
ATOM 736 N N . LYS B 1 13 ? 12.469 -16.406 -13.133 1 96.81 13 LYS B N 1
ATOM 737 C CA . LYS B 1 13 ? 13.234 -15.422 -12.367 1 96.81 13 LYS B CA 1
ATOM 738 C C . LYS B 1 13 ? 12.359 -14.758 -11.305 1 96.81 13 LYS B C 1
ATOM 740 O O . LYS B 1 13 ? 12.75 -14.672 -10.133 1 96.81 13 LYS B O 1
ATOM 745 N N . MET B 1 14 ? 11.195 -14.352 -11.625 1 97.31 14 MET B N 1
ATOM 746 C CA . MET B 1 14 ? 10.297 -13.648 -10.711 1 97.31 14 MET B CA 1
ATOM 747 C C . MET B 1 14 ? 9.797 -14.586 -9.617 1 97.31 14 MET B C 1
ATOM 749 O O . MET B 1 14 ? 9.742 -14.203 -8.445 1 97.31 14 MET B O 1
ATOM 753 N N . ILE B 1 15 ? 9.492 -15.781 -10 1 98.19 15 ILE B N 1
ATOM 754 C CA . ILE B 1 15 ? 9.031 -16.781 -9.039 1 98.19 15 ILE B CA 1
ATOM 755 C C . ILE B 1 15 ? 10.117 -17.016 -7.988 1 98.19 15 ILE B C 1
ATOM 757 O O . ILE B 1 15 ? 9.828 -17.062 -6.789 1 98.19 15 ILE B O 1
ATOM 761 N N . SER B 1 16 ? 11.32 -17.125 -8.484 1 97.75 16 SER B N 1
ATOM 762 C CA . SER B 1 16 ? 12.453 -17.328 -7.59 1 97.75 16 SER B CA 1
ATOM 763 C C . SER B 1 16 ? 12.641 -16.141 -6.648 1 97.75 16 SER B C 1
ATOM 765 O O . SER B 1 16 ? 12.758 -16.328 -5.434 1 97.75 16 SER B O 1
ATOM 767 N N . GLU B 1 17 ? 12.641 -14.969 -7.191 1 97.56 17 GLU B N 1
ATOM 768 C CA . GLU B 1 17 ? 12.828 -13.758 -6.402 1 97.56 17 GLU B CA 1
ATOM 769 C C . GLU B 1 17 ? 11.719 -13.586 -5.367 1 97.56 17 GLU B C 1
ATOM 771 O O . GLU B 1 17 ? 11.992 -13.328 -4.195 1 97.56 17 GLU B O 1
ATOM 776 N N . VAL B 1 18 ? 10.508 -13.758 -5.738 1 98.38 18 VAL B N 1
ATOM 777 C CA . VAL B 1 18 ? 9.359 -13.602 -4.859 1 98.38 18 VAL B CA 1
ATOM 778 C C . VAL B 1 18 ? 9.328 -14.719 -3.826 1 98.38 18 VAL B C 1
ATOM 780 O O . VAL B 1 18 ? 9 -14.492 -2.66 1 98.38 18 VAL B O 1
ATOM 783 N N . GLY B 1 19 ? 9.688 -15.945 -4.348 1 98.5 19 GLY B N 1
ATOM 784 C CA . GLY B 1 19 ? 9.781 -17.062 -3.41 1 98.5 19 GLY B CA 1
ATOM 785 C C . GLY B 1 19 ? 10.758 -16.797 -2.275 1 98.5 19 GLY B C 1
ATOM 786 O O . GLY B 1 19 ? 10.461 -17.094 -1.116 1 98.5 19 GLY B O 1
ATOM 787 N N . GLU B 1 20 ? 11.922 -16.219 -2.602 1 97.75 20 GLU B N 1
ATOM 788 C CA . GLU B 1 20 ? 12.922 -15.867 -1.6 1 97.75 20 GLU B CA 1
ATOM 789 C C . GLU B 1 20 ? 12.383 -14.828 -0.615 1 97.75 20 GLU B C 1
ATOM 791 O O . GLU B 1 20 ? 12.547 -14.977 0.598 1 97.75 20 GLU B O 1
ATOM 796 N N . LEU B 1 21 ? 11.734 -13.836 -1.122 1 95.75 21 LEU B N 1
ATOM 797 C CA . LEU B 1 21 ? 11.148 -12.781 -0.298 1 95.75 21 LEU B CA 1
ATOM 798 C C . LEU B 1 21 ? 10.094 -13.352 0.643 1 95.75 21 LEU B C 1
ATOM 800 O O . LEU B 1 21 ? 9.984 -12.922 1.793 1 95.75 21 LEU B O 1
ATOM 804 N N . MET B 1 22 ? 9.352 -14.391 0.164 1 97.56 22 MET B N 1
ATOM 805 C CA . MET B 1 22 ? 8.234 -14.961 0.911 1 97.56 22 MET B CA 1
ATOM 806 C C . MET B 1 22 ? 8.703 -16.078 1.836 1 97.56 22 MET B C 1
ATOM 808 O O . MET B 1 22 ? 7.953 -16.531 2.697 1 97.56 22 MET B O 1
ATOM 812 N N . GLY B 1 23 ? 9.883 -16.531 1.617 1 97.19 23 GLY B N 1
ATOM 813 C CA . GLY B 1 23 ? 10.391 -17.656 2.375 1 97.19 23 GLY B CA 1
ATOM 814 C C . GLY B 1 23 ? 9.797 -18.984 1.93 1 97.19 23 GLY B C 1
ATOM 815 O O . GLY B 1 23 ? 9.617 -19.891 2.742 1 97.19 23 GLY B O 1
ATOM 816 N N . GLU B 1 24 ? 9.398 -19.094 0.729 1 97.38 24 GLU B N 1
ATOM 817 C CA . GLU B 1 24 ? 8.828 -20.328 0.209 1 97.38 24 GLU B CA 1
ATOM 818 C C . GLU B 1 24 ? 9.906 -21.219 -0.412 1 97.38 24 GLU B C 1
ATOM 820 O O . GLU B 1 24 ? 10.82 -20.719 -1.072 1 97.38 24 GLU B O 1
ATOM 825 N N . LYS B 1 25 ? 9.688 -22.422 -0.38 1 95.44 25 LYS B N 1
ATOM 826 C CA . LYS B 1 25 ? 10.719 -23.375 -0.794 1 95.44 25 LYS B CA 1
ATOM 827 C C . LYS B 1 25 ? 10.5 -23.828 -2.232 1 95.44 25 LYS B C 1
ATOM 829 O O . LYS B 1 25 ? 11.438 -24.281 -2.9 1 95.44 25 LYS B O 1
ATOM 834 N N . THR B 1 26 ? 9.258 -23.844 -2.652 1 96.69 26 THR B N 1
ATOM 835 C CA . THR B 1 26 ? 8.977 -24.344 -3.992 1 96.69 26 THR B CA 1
ATOM 836 C C . THR B 1 26 ? 8.289 -23.266 -4.836 1 96.69 26 THR B C 1
ATOM 838 O O . THR B 1 26 ? 7.645 -22.359 -4.297 1 96.69 26 THR B O 1
ATOM 841 N N . ALA B 1 27 ? 8.445 -23.438 -6.086 1 96.75 27 ALA B N 1
ATOM 842 C CA . ALA B 1 27 ? 7.781 -22.547 -7.039 1 96.75 27 ALA B CA 1
ATOM 843 C C . ALA B 1 27 ? 6.266 -22.609 -6.867 1 96.75 27 ALA B C 1
ATOM 845 O O . ALA B 1 27 ? 5.594 -21.562 -6.914 1 96.75 27 ALA B O 1
ATOM 846 N N . SER B 1 28 ? 5.738 -23.797 -6.68 1 96.62 28 SER B N 1
ATOM 847 C CA . SER B 1 28 ? 4.301 -23.984 -6.527 1 96.62 28 SER B CA 1
ATOM 848 C C . SER B 1 28 ? 3.773 -23.234 -5.309 1 96.62 28 SER B C 1
ATOM 850 O O . SER B 1 28 ? 2.764 -22.531 -5.391 1 96.62 28 SER B O 1
ATOM 852 N N . GLN B 1 29 ? 4.438 -23.344 -4.258 1 96.69 29 GLN B N 1
ATOM 853 C CA . GLN B 1 29 ? 4.035 -22.641 -3.041 1 96.69 29 GLN B CA 1
ATOM 854 C C . GLN B 1 29 ? 4.141 -21.125 -3.217 1 96.69 29 GLN B C 1
ATOM 856 O O . GLN B 1 29 ? 3.303 -20.375 -2.713 1 96.69 29 GLN B O 1
ATOM 861 N N . THR B 1 30 ? 5.121 -20.672 -3.92 1 98.25 30 THR B N 1
ATOM 862 C CA . THR B 1 30 ? 5.312 -19.25 -4.203 1 98.25 30 THR B CA 1
ATOM 863 C C . THR B 1 30 ? 4.141 -18.703 -5.012 1 98.25 30 THR B C 1
ATOM 865 O O . THR B 1 30 ? 3.561 -17.672 -4.656 1 98.25 30 THR B O 1
ATOM 868 N N . LEU B 1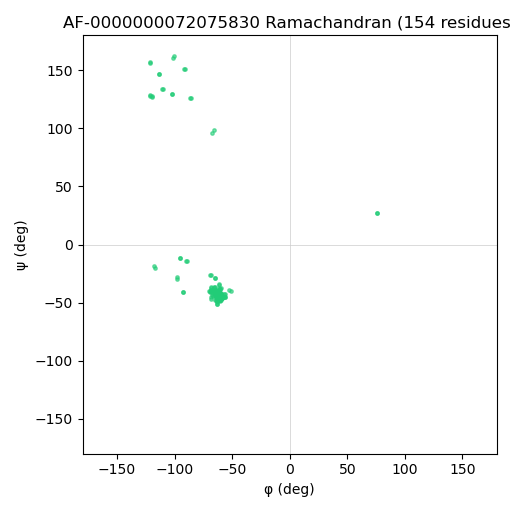 31 ? 3.787 -19.406 -6.031 1 98.31 31 LEU B N 1
ATOM 869 C CA . LEU B 1 31 ? 2.693 -19 -6.906 1 98.31 31 LEU B CA 1
ATOM 870 C C . LEU B 1 31 ? 1.373 -18.953 -6.145 1 98.31 31 LEU B C 1
ATOM 872 O O . LEU B 1 31 ? 0.625 -17.984 -6.234 1 98.31 31 LEU B O 1
ATOM 876 N N . LEU B 1 32 ? 1.113 -20 -5.395 1 97.88 32 LEU B N 1
ATOM 877 C CA . LEU B 1 32 ? -0.139 -20.078 -4.652 1 97.88 32 LEU B CA 1
ATOM 878 C C . LEU B 1 32 ? -0.213 -19 -3.586 1 97.88 32 LEU B C 1
ATOM 880 O O . LEU B 1 32 ? -1.251 -18.344 -3.422 1 97.88 32 LEU B O 1
ATOM 884 N N . ARG B 1 33 ? 0.896 -18.734 -2.906 1 97.81 33 ARG B N 1
ATOM 885 C CA . ARG B 1 33 ? 0.911 -17.703 -1.875 1 97.81 33 ARG B CA 1
ATOM 886 C C . ARG B 1 33 ? 0.749 -16.328 -2.486 1 97.81 33 ARG B C 1
ATOM 888 O O . ARG B 1 33 ? 0.069 -15.461 -1.919 1 97.81 33 ARG B O 1
ATOM 895 N N . ALA B 1 34 ? 1.359 -16.094 -3.604 1 98.44 34 ALA B N 1
ATOM 896 C CA . ALA B 1 34 ? 1.245 -14.805 -4.273 1 98.44 34 ALA B CA 1
ATOM 897 C C . ALA B 1 34 ? -0.211 -14.484 -4.598 1 98.44 34 ALA B C 1
ATOM 899 O O . ALA B 1 34 ? -0.664 -13.359 -4.387 1 98.44 34 ALA B O 1
ATOM 900 N N . VAL B 1 35 ? -0.854 -15.438 -5.117 1 98.19 35 VAL B N 1
ATOM 901 C CA . VAL B 1 35 ? -2.25 -15.203 -5.469 1 98.19 35 VAL B CA 1
ATOM 902 C C . VAL B 1 35 ? -3.082 -15.031 -4.199 1 98.19 35 VAL B C 1
ATOM 904 O O . VAL B 1 35 ? -3.99 -14.195 -4.148 1 98.19 35 VAL B O 1
ATOM 907 N N . MET B 1 36 ? -2.781 -15.773 -3.145 1 97.62 36 MET B N 1
ATOM 908 C CA . MET B 1 36 ? -3.523 -15.703 -1.889 1 97.62 36 MET B CA 1
ATOM 909 C C . MET B 1 36 ? -3.363 -14.336 -1.234 1 97.62 36 MET B C 1
ATOM 911 O O . MET B 1 36 ? -4.277 -13.852 -0.565 1 97.62 36 MET B O 1
ATOM 915 N N . GLU B 1 37 ? -2.297 -13.688 -1.454 1 97.75 37 GLU B N 1
ATOM 916 C CA . GLU B 1 37 ? -1.992 -12.414 -0.803 1 97.75 37 GLU B CA 1
ATOM 917 C C . GLU B 1 37 ? -2.4 -11.234 -1.679 1 97.75 37 GLU B C 1
ATOM 919 O O . GLU B 1 37 ? -2.451 -10.094 -1.21 1 97.75 37 GLU B O 1
ATOM 924 N N . HIS B 1 38 ? -2.725 -11.555 -2.936 1 98.12 38 HIS B N 1
ATOM 925 C CA . HIS B 1 38 ? -2.828 -10.484 -3.926 1 98.12 38 HIS B CA 1
ATOM 926 C C . HIS B 1 38 ? -3.947 -9.516 -3.57 1 98.12 38 HIS B C 1
ATOM 928 O O . HIS B 1 38 ? -3.725 -8.297 -3.512 1 98.12 38 HIS B O 1
ATOM 934 N N . LYS B 1 39 ? -5.102 -10.039 -3.316 1 96.44 39 LYS B N 1
ATOM 935 C CA . LYS B 1 39 ? -6.254 -9.195 -3.018 1 96.44 39 LYS B CA 1
ATOM 936 C C . LYS B 1 39 ? -6 -8.328 -1.786 1 96.44 39 LYS B C 1
ATOM 938 O O . LYS B 1 39 ? -6.332 -7.145 -1.774 1 96.44 39 LYS B O 1
ATOM 943 N N . GLY B 1 40 ? -5.449 -8.922 -0.78 1 96.94 40 GLY B N 1
ATOM 944 C CA . GLY B 1 40 ? -5.121 -8.18 0.427 1 96.94 40 GLY B CA 1
ATOM 945 C C . GLY B 1 40 ? -4.145 -7.047 0.183 1 96.94 40 GLY B C 1
ATOM 946 O O . GLY B 1 40 ? -4.336 -5.938 0.689 1 96.94 40 GLY B O 1
ATOM 947 N N . LEU B 1 41 ? -3.156 -7.277 -0.586 1 97.69 41 LEU B N 1
ATOM 948 C CA . LEU B 1 41 ? -2.162 -6.266 -0.914 1 97.69 41 LEU B CA 1
ATOM 949 C C . LEU B 1 41 ? -2.795 -5.113 -1.688 1 97.69 41 LEU B C 1
ATOM 951 O O . LEU B 1 41 ? -2.521 -3.943 -1.404 1 97.69 41 LEU B O 1
ATOM 955 N N . CYS B 1 42 ? -3.617 -5.465 -2.602 1 97.5 42 CYS B N 1
ATOM 956 C CA . CYS B 1 42 ? -4.316 -4.449 -3.383 1 97.5 42 CYS B CA 1
ATOM 957 C C . CYS B 1 42 ? -5.211 -3.598 -2.492 1 97.5 42 CYS B C 1
ATOM 959 O O . CYS B 1 42 ? -5.207 -2.369 -2.594 1 97.5 42 CYS B O 1
ATOM 961 N N . ASN B 1 43 ? -5.93 -4.262 -1.671 1 97.62 43 ASN B N 1
ATOM 962 C CA . ASN B 1 43 ? -6.816 -3.549 -0.757 1 97.62 43 A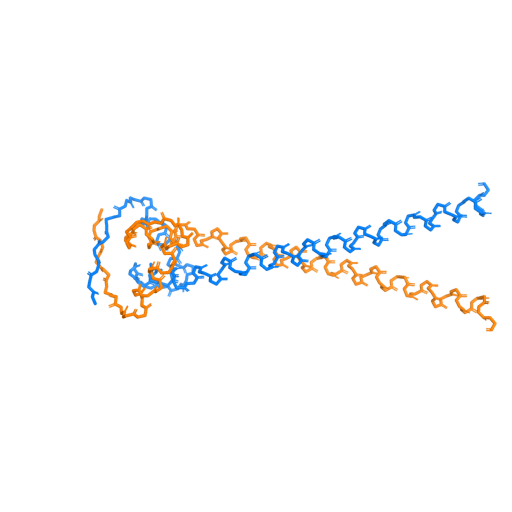SN B CA 1
ATOM 963 C C . ASN B 1 43 ? -6.035 -2.631 0.179 1 97.62 43 ASN B C 1
ATOM 965 O O . ASN B 1 43 ? -6.449 -1.498 0.43 1 97.62 43 ASN B O 1
ATOM 969 N N . ASP B 1 44 ? -4.984 -3.121 0.682 1 98.06 44 ASP B N 1
ATOM 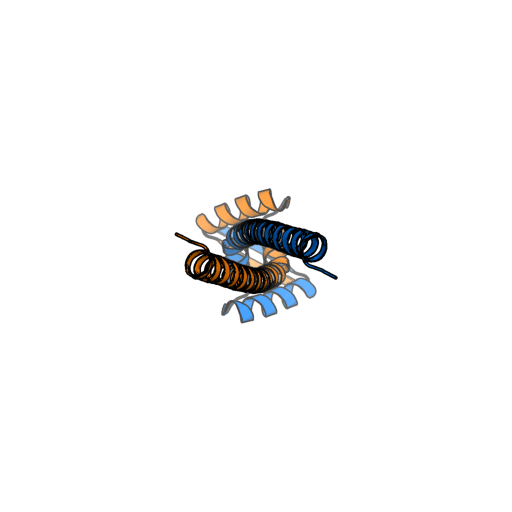970 C CA . ASP B 1 44 ? -4.141 -2.307 1.553 1 98.06 44 ASP B CA 1
ATOM 971 C C . ASP B 1 44 ? -3.623 -1.072 0.819 1 98.06 44 ASP B C 1
ATOM 973 O O . ASP B 1 44 ? -3.654 0.036 1.358 1 98.06 44 ASP B O 1
ATOM 977 N N . ASN B 1 45 ? -3.133 -1.324 -0.34 1 98.38 45 ASN B N 1
ATOM 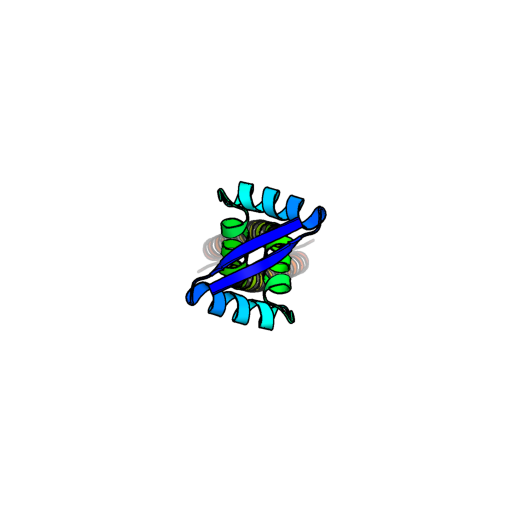978 C CA . ASN B 1 45 ? -2.627 -0.214 -1.141 1 98.38 45 ASN B CA 1
ATOM 979 C C . ASN B 1 45 ? -3.693 0.856 -1.352 1 98.38 45 ASN B C 1
ATOM 981 O O . ASN B 1 45 ? -3.422 2.049 -1.192 1 98.38 45 ASN B O 1
ATOM 985 N N . ALA B 1 46 ? -4.871 0.445 -1.685 1 98.06 46 ALA B N 1
ATOM 986 C CA . ALA B 1 46 ? -5.969 1.381 -1.919 1 98.06 46 ALA B CA 1
ATOM 987 C C . ALA B 1 46 ? -6.301 2.166 -0.653 1 98.06 46 ALA B C 1
ATOM 989 O O . ALA B 1 46 ? -6.473 3.387 -0.699 1 98.06 46 ALA B O 1
ATOM 990 N N . ARG B 1 47 ? -6.391 1.495 0.408 1 98.56 47 ARG B N 1
ATOM 991 C CA . ARG B 1 47 ? -6.688 2.113 1.696 1 98.56 47 ARG B CA 1
ATOM 992 C C . ARG B 1 47 ? -5.613 3.129 2.074 1 98.56 47 ARG B C 1
ATOM 994 O O . ARG B 1 47 ? -5.93 4.262 2.445 1 98.56 47 ARG B O 1
ATOM 1001 N N . LEU B 1 48 ? -4.395 2.752 1.958 1 98.62 48 LEU B N 1
ATOM 1002 C CA . LEU B 1 48 ? -3.273 3.615 2.311 1 98.62 48 LEU B CA 1
ATOM 1003 C C . LEU B 1 48 ? -3.244 4.855 1.424 1 98.62 48 LEU B C 1
ATOM 1005 O O . LEU B 1 48 ? -2.971 5.961 1.901 1 98.62 48 L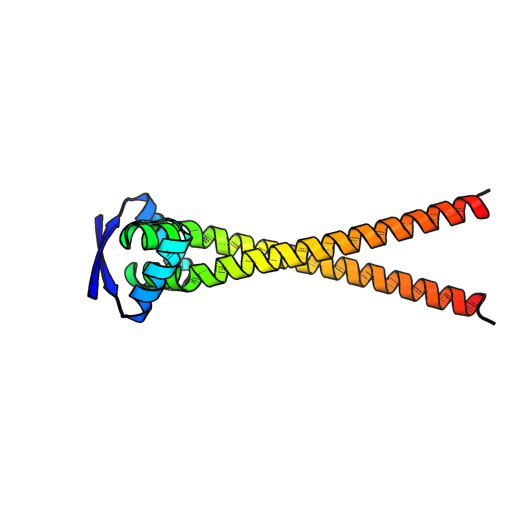EU B O 1
ATOM 1009 N N . ARG B 1 49 ? -3.516 4.668 0.208 1 98.62 49 ARG B N 1
ATOM 1010 C CA . ARG B 1 49 ? -3.57 5.809 -0.701 1 98.62 49 ARG B CA 1
ATOM 1011 C C . ARG B 1 49 ? -4.652 6.797 -0.273 1 98.62 49 ARG B C 1
ATOM 1013 O O . ARG B 1 49 ? -4.441 8.008 -0.312 1 98.62 49 ARG B O 1
ATOM 1020 N N . GLN B 1 50 ? -5.75 6.297 0.091 1 98.62 50 GLN B N 1
ATOM 1021 C CA . GLN B 1 50 ? -6.848 7.145 0.551 1 98.62 50 GLN B CA 1
ATOM 1022 C C . GLN B 1 50 ? -6.473 7.879 1.835 1 98.62 50 GLN B C 1
ATOM 1024 O O . GLN B 1 50 ? -6.723 9.078 1.964 1 98.62 50 GLN B O 1
ATOM 1029 N N . GLU B 1 51 ? -5.957 7.16 2.729 1 98.5 51 GLU B N 1
ATOM 1030 C CA . GLU B 1 51 ? -5.559 7.75 4.004 1 98.5 51 GLU B CA 1
ATOM 1031 C C . GLU B 1 51 ? -4.484 8.82 3.805 1 98.5 51 GLU B C 1
ATOM 1033 O O . GLU B 1 51 ? -4.523 9.867 4.449 1 98.5 51 GLU B O 1
ATOM 1038 N N . LEU B 1 52 ? -3.568 8.539 2.965 1 98.38 52 LEU B N 1
ATOM 1039 C CA . LEU B 1 52 ? -2.52 9.508 2.66 1 98.38 52 LEU B CA 1
ATOM 1040 C C . LEU B 1 52 ? -3.105 10.766 2.021 1 98.38 52 LEU B C 1
ATOM 1042 O O . LEU B 1 52 ? -2.74 11.883 2.391 1 98.38 52 LEU B O 1
ATOM 1046 N N . ALA B 1 53 ? -3.953 10.555 1.115 1 98.25 53 ALA B N 1
ATOM 1047 C CA . ALA B 1 53 ? -4.617 11.688 0.472 1 98.25 53 ALA B CA 1
ATOM 1048 C C . ALA B 1 53 ? -5.336 12.555 1.499 1 98.25 53 ALA B C 1
ATOM 1050 O O . ALA B 1 53 ? -5.266 13.781 1.439 1 98.25 53 ALA B O 1
ATOM 1051 N N . ARG B 1 54 ? -6.027 11.945 2.391 1 97.75 54 ARG B N 1
ATOM 1052 C CA . ARG B 1 54 ? -6.738 12.664 3.445 1 97.75 54 ARG B CA 1
ATOM 1053 C C . ARG B 1 54 ? -5.766 13.43 4.332 1 97.75 54 ARG B C 1
ATOM 1055 O O . ARG B 1 54 ? -6.02 14.586 4.684 1 97.75 54 ARG B O 1
ATOM 1062 N N . ALA B 1 55 ? -4.699 12.773 4.691 1 97.25 55 ALA B N 1
ATOM 1063 C CA . ALA B 1 55 ? -3.697 13.414 5.539 1 97.25 55 ALA B CA 1
ATOM 1064 C C . ALA B 1 55 ? -3.076 14.617 4.84 1 97.25 55 ALA B C 1
ATOM 1066 O O . ALA B 1 55 ? -2.865 15.664 5.461 1 97.25 55 ALA B O 1
ATOM 1067 N N . GLN B 1 56 ? -2.807 14.461 3.631 1 96.56 56 GLN B N 1
ATOM 1068 C CA . GLN B 1 56 ? -2.221 15.547 2.852 1 96.56 56 GLN B CA 1
ATOM 1069 C C . GLN B 1 56 ? -3.188 16.719 2.727 1 96.56 56 GLN B C 1
ATOM 1071 O O . GLN B 1 56 ? -2.775 17.875 2.777 1 96.56 56 GLN B O 1
ATOM 1076 N N . GLN B 1 57 ? -4.43 16.406 2.562 1 96.94 57 GLN B N 1
ATOM 1077 C CA . GLN B 1 57 ? -5.449 17.438 2.51 1 96.94 57 GLN B CA 1
ATOM 1078 C C . GLN B 1 57 ? -5.512 18.219 3.824 1 96.94 57 GLN B C 1
ATOM 1080 O O . GLN B 1 57 ? -5.57 19.453 3.824 1 96.94 57 GLN B O 1
ATOM 1085 N N . ARG B 1 58 ? -5.5 17.484 4.836 1 94.88 58 ARG B N 1
ATOM 1086 C CA . ARG B 1 58 ? -5.523 18.125 6.152 1 94.88 58 ARG B CA 1
ATOM 1087 C C . ARG B 1 58 ? -4.297 19 6.359 1 94.88 58 ARG B C 1
ATOM 1089 O O . ARG B 1 58 ? -4.402 20.094 6.918 1 94.88 58 ARG B O 1
ATOM 1096 N N . LEU B 1 59 ? -3.189 18.562 5.91 1 93.75 59 LEU B N 1
ATOM 1097 C CA . LEU B 1 59 ? -1.957 19.344 6.02 1 93.75 59 LEU B CA 1
ATOM 1098 C C . LEU B 1 59 ? -2.057 20.641 5.23 1 93.75 59 LEU B C 1
ATOM 1100 O O . LEU B 1 59 ? -1.682 21.703 5.73 1 93.75 59 LEU B O 1
ATOM 1104 N N . ARG B 1 60 ? -2.543 20.453 4.094 1 93.31 60 ARG B N 1
ATOM 1105 C CA . ARG B 1 60 ? -2.703 21.625 3.25 1 93.31 60 ARG B CA 1
ATOM 1106 C C . ARG B 1 60 ? -3.648 22.641 3.891 1 93.31 60 ARG B C 1
ATOM 1108 O O . ARG B 1 60 ? -3.395 23.844 3.857 1 93.31 60 ARG B O 1
ATOM 1115 N N . GLU B 1 61 ? -4.703 22.156 4.434 1 91 61 GLU B N 1
ATOM 1116 C CA . GLU B 1 61 ? -5.664 23.031 5.113 1 91 61 GLU B CA 1
ATOM 1117 C C . GLU B 1 61 ? -5.02 23.75 6.293 1 91 61 GLU B C 1
ATOM 1119 O O . GLU B 1 61 ? -5.246 24.938 6.496 1 91 61 GLU B O 1
ATOM 1124 N N . HIS B 1 62 ? -4.199 23.031 7.008 1 85.81 62 HIS B N 1
ATOM 1125 C CA . HIS B 1 62 ? -3.506 23.641 8.141 1 85.81 62 HIS B CA 1
ATOM 1126 C C . HIS B 1 62 ? -2.508 24.688 7.688 1 85.81 62 HIS B C 1
ATOM 1128 O O . HIS B 1 62 ? -2.398 25.766 8.297 1 85.81 62 HIS B O 1
ATOM 1134 N N . GLU B 1 63 ? -1.794 24.406 6.703 1 85.62 63 GLU B N 1
ATOM 1135 C CA . GLU B 1 63 ? -0.813 25.344 6.156 1 85.62 63 GLU B CA 1
ATOM 1136 C C . GLU B 1 63 ? -1.484 26.625 5.656 1 85.62 63 GLU B C 1
ATOM 1138 O O . GLU B 1 63 ? -0.973 27.719 5.871 1 85.62 63 GLU B O 1
ATOM 1143 N N . TYR B 1 64 ? -2.584 26.422 5.051 1 88.69 64 TYR B N 1
ATOM 1144 C CA . TYR B 1 64 ? -3.344 27.562 4.551 1 88.69 64 TYR B CA 1
ATOM 1145 C C . TYR B 1 64 ? -3.812 28.453 5.695 1 88.69 64 TYR B C 1
ATOM 1147 O O . TYR B 1 64 ? -3.697 29.672 5.621 1 88.69 64 TYR B O 1
ATOM 1155 N N . LYS B 1 65 ? -4.273 27.844 6.695 1 83.94 65 LYS B N 1
ATOM 1156 C CA . LYS B 1 65 ? -4.758 28.594 7.855 1 83.94 65 LYS B CA 1
ATOM 1157 C C . LYS B 1 65 ? -3.621 29.359 8.531 1 83.94 65 LYS B C 1
ATOM 1159 O O . LYS B 1 65 ? -3.785 30.516 8.914 1 83.94 65 LYS B O 1
ATOM 1164 N N . VAL B 1 66 ? -2.543 28.766 8.648 1 81.38 66 VAL B N 1
ATOM 1165 C CA . VAL B 1 66 ? -1.391 29.391 9.289 1 81.38 66 VAL B CA 1
ATOM 1166 C C . VAL B 1 66 ? -0.91 30.562 8.438 1 81.38 66 VAL B C 1
ATOM 1168 O O . VAL B 1 66 ? -0.593 31.641 8.969 1 81.38 66 VAL B O 1
ATOM 1171 N N . GLU B 1 67 ? -0.911 30.328 7.23 1 83.75 67 GLU B N 1
ATOM 1172 C CA . GLU B 1 67 ? -0.483 31.391 6.328 1 83.75 67 GLU B CA 1
ATOM 1173 C C . GLU B 1 67 ? -1.441 32.562 6.383 1 83.75 67 GLU B C 1
ATOM 1175 O O . GLU B 1 67 ? -1.009 33.719 6.395 1 83.75 67 GLU B O 1
ATOM 1180 N N . CYS B 1 68 ? -2.66 32.312 6.418 1 84.81 68 CYS B N 1
ATOM 1181 C CA . CYS B 1 68 ? -3.672 33.344 6.52 1 84.81 68 CYS B CA 1
ATOM 1182 C C . CYS B 1 68 ? -3.518 34.125 7.82 1 84.81 68 CYS B C 1
ATOM 1184 O O . CYS B 1 68 ? -3.605 35.375 7.824 1 84.81 68 CYS B O 1
ATOM 1186 N N . TYR B 1 69 ? -3.25 33.469 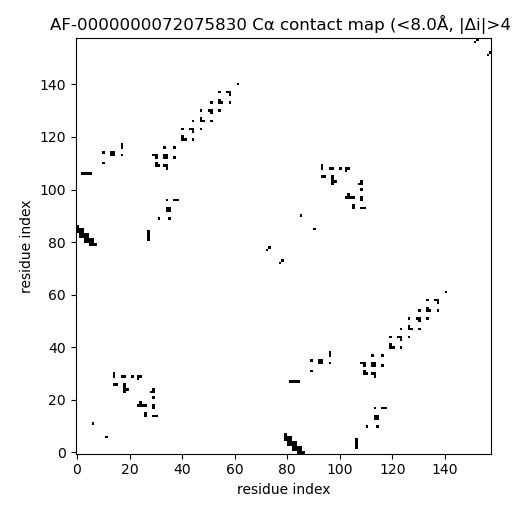8.828 1 79.38 69 TYR B N 1
ATOM 1187 C CA . TYR B 1 69 ? -3.043 34.094 10.117 1 79.38 69 TYR B CA 1
ATOM 1188 C C . TYR B 1 69 ? -1.817 35 10.094 1 79.38 69 TYR B C 1
ATOM 1190 O O . TYR B 1 69 ? -1.852 36.125 10.609 1 79.38 69 TYR B O 1
ATOM 1198 N N . LYS B 1 70 ? -0.825 34.5 9.523 1 80.62 70 LYS B N 1
ATOM 1199 C CA . LYS B 1 70 ? 0.403 35.281 9.422 1 80.62 70 LYS B CA 1
ATOM 1200 C C . LYS B 1 70 ? 0.178 36.562 8.617 1 80.62 70 LYS B C 1
ATOM 1202 O O . LYS B 1 70 ? 0.649 37.625 8.992 1 80.62 70 LYS B O 1
ATOM 1207 N N . GLN B 1 71 ? -0.482 36.438 7.602 1 85 71 GLN B N 1
ATOM 1208 C CA . GLN B 1 71 ? -0.758 37.594 6.75 1 85 71 GLN B CA 1
ATOM 1209 C C . GLN B 1 71 ? -1.619 38.625 7.477 1 85 71 GLN B C 1
ATOM 1211 O O . GLN B 1 71 ? -1.36 39.812 7.398 1 85 71 GLN B O 1
ATOM 1216 N N . ALA B 1 72 ? -2.592 38.156 8.172 1 81 72 ALA B N 1
ATOM 1217 C CA . ALA B 1 72 ? -3.477 39.031 8.93 1 81 72 ALA B CA 1
ATOM 1218 C C . ALA B 1 72 ? -2.719 39.719 10.055 1 81 72 ALA B C 1
ATOM 1220 O O . ALA B 1 72 ? -2.912 40.938 10.281 1 81 72 ALA B O 1
ATOM 1221 N N . ARG B 1 73 ? -1.843 39.094 10.68 1 78.44 73 ARG B N 1
ATOM 1222 C CA . ARG B 1 73 ? -1.03 39.656 11.75 1 78.44 73 ARG B CA 1
ATOM 1223 C C . ARG B 1 73 ? -0.064 40.719 11.203 1 78.44 73 ARG B C 1
ATOM 1225 O O . ARG B 1 73 ? 0.109 41.781 11.805 1 78.44 73 ARG B O 1
ATOM 1232 N N . GLU B 1 74 ? 0.54 40.344 10.172 1 82.44 74 GLU B N 1
ATOM 1233 C CA . GLU B 1 74 ? 1.446 41.312 9.539 1 82.44 74 GLU B CA 1
ATOM 1234 C C . GLU B 1 74 ? 0.706 42.562 9.109 1 82.44 74 GLU B C 1
ATOM 1236 O O . GLU B 1 74 ? 1.228 43.688 9.242 1 82.44 74 GLU B O 1
ATOM 1241 N N . ALA B 1 75 ? -0.496 42.438 8.641 1 85.5 75 ALA B N 1
ATOM 1242 C CA . ALA B 1 75 ? -1.299 43.562 8.188 1 85.5 75 ALA B CA 1
ATOM 1243 C C . ALA B 1 75 ? -1.72 44.438 9.367 1 85.5 75 ALA B C 1
ATOM 1245 O O . ALA B 1 75 ? -1.825 45.656 9.234 1 85.5 75 ALA B O 1
ATOM 1246 N N . LEU B 1 76 ? -1.798 43.844 10.547 1 81.69 76 LEU B N 1
ATOM 1247 C CA . LEU B 1 76 ? -2.281 44.531 11.727 1 81.69 76 LEU B CA 1
ATOM 1248 C C . LEU B 1 76 ? -1.12 45.156 12.508 1 81.69 76 LEU B C 1
ATOM 1250 O O . LEU B 1 76 ? -1.234 46.25 13.039 1 81.69 76 LEU B O 1
ATOM 1254 N N . PHE B 1 77 ? -0.147 44.406 12.555 1 80.94 77 PHE B N 1
ATOM 1255 C CA . PHE B 1 77 ? 0.917 44.844 13.453 1 80.94 77 PHE B CA 1
ATOM 1256 C C . PHE B 1 77 ? 2.207 45.094 12.68 1 80.94 77 PHE B C 1
ATOM 1258 O O . PHE B 1 77 ? 3.199 45.562 13.258 1 80.94 77 PHE B O 1
ATOM 1265 N N . GLY B 1 78 ? 2.262 44.531 11.477 1 70.56 78 GLY B N 1
ATOM 1266 C CA . GLY B 1 78 ? 3.477 44.688 10.695 1 70.56 78 GLY B CA 1
ATOM 1267 C C . GLY B 1 78 ? 3.699 46.125 10.242 1 70.56 78 GLY B C 1
ATOM 1268 O O . GLY B 1 78 ? 2.764 46.781 9.797 1 70.56 78 GLY B O 1
ATOM 1269 N N . SER B 1 79 ? 4.547 47 11 1 56.78 79 SER B N 1
ATOM 1270 C CA . SER B 1 79 ? 5.07 48.281 10.531 1 56.78 79 SER B CA 1
ATOM 1271 C C . SER B 1 79 ? 5.902 48.094 9.266 1 56.78 79 SER B C 1
ATOM 1273 O O . SER B 1 79 ? 6.543 47.062 9.07 1 56.78 79 SER B O 1
#

Nearest PDB structures (foldseek):
  7vp2-assembly1_B  TM=7.008E-01  e=4.218E-01  Arabidopsis thaliana
  7vp4-assembly1_B  TM=7.324E-01  e=5.983E-01  Arabidopsis thaliana
  7vp4-assembly2_E  TM=6.998E-01  e=8.487E-01  Arabidopsis thaliana
  7vp2-assembly1_A  TM=7.114E-01  e=9.102E-01  Arabidopsis thaliana
  5zkt-assembly1_A  TM=7.100E-01  e=1.832E+00  Oryza sativa Japonica Group